Protein AF-A0A9D6H630-F1 (afdb_monomer)

Nearest PDB structures (foldseek):
  2atv-assembly1_A  TM=2.917E-01  e=3.339E+00  Homo sapiens
  3r4c-assembly1_A  TM=3.877E-01  e=6.927E+00  Bacteroides thetaiotaomicron
  4l6h-assembly1_A  TM=2.738E-01  e=4.074E+00  Candida albicans SC5314

Sequence (123 aa):
MILQAPTTEAIRIRKYPNRRLYDTSRSTHLTHDEVLAIVRRGLRVQISDSRTETDITNEVLLQILIARAPELVAALPTQTLLAIARATPESVANAAASLASSNGSITDASRGSASTAQSSASR

Secondary structure (DSSP, 8-state):
--------PPEEEEEPTTS-EEETTTTEEE-HHHHHHHHHTT--EEEEETTT--B-HHHHHHHHHHHH-HHHHHTS-HHHHHHHHH--HHHHHHHHHHHHHHTT-TTSS-S------------

Radius of gyration: 22.91 Å; Cα contacts (8 Å, |Δi|>4): 100; chains: 1; bounding box: 76×51×41 Å

Solvent-accessible surface area (backbone atoms only — not comparable to full-atom values): 7780 Å² total; per-residue (Å²): 135,84,85,77,72,89,68,80,72,53,49,43,28,36,36,42,96,87,78,44,33,32,32,69,83,76,73,38,80,47,52,64,67,55,53,50,52,44,46,74,71,72,47,54,72,42,31,26,33,68,87,78,66,44,84,42,40,68,63,52,51,51,52,37,41,62,75,73,36,50,68,63,61,68,70,50,54,68,68,57,57,52,47,61,75,68,52,49,74,66,57,51,50,52,51,50,52,52,54,58,55,62,76,66,63,84,84,75,87,81,80,77,93,83,80,90,83,87,82,88,80,93,131

Foldseek 3Di:
DDDDDPPLDAFEWEQEPVRWIAGPVVRDIDDLVRVVVCVVVVGHHWYAYPPPRDTCPVVSVVVSCVVPVVVVVVPDDPVVVVCVVPDDPVRVVVVVVVVVVVVPPPPPDDDDDDDDDDDDDDD

Mean predicted aligned error: 12.71 Å

pLDDT: mean 79.52, std 18.55, range [36.25, 96.38]

Structure (mmCIF, N/CA/C/O backbone):
data_AF-A0A9D6H630-F1
#
_entry.id   AF-A0A9D6H630-F1
#
loop_
_atom_site.group_PDB
_atom_site.id
_atom_site.type_symbol
_atom_site.label_atom_id
_atom_site.label_alt_id
_atom_site.label_comp_id
_atom_site.label_asym_id
_atom_site.label_entity_id
_atom_site.label_seq_id
_atom_site.pdbx_PDB_ins_code
_atom_site.Cartn_x
_atom_site.Cartn_y
_atom_site.Cartn_z
_atom_site.occupancy
_atom_site.B_iso_or_equiv
_atom_site.auth_seq_id
_atom_site.auth_comp_id
_atom_site.auth_asym_id
_atom_site.auth_atom_id
_atom_site.pdbx_PDB_model_num
ATOM 1 N N . MET A 1 1 ? -5.994 -34.150 13.954 1.00 38.69 1 MET A N 1
ATOM 2 C CA . MET A 1 1 ? -5.579 -33.811 12.576 1.00 38.69 1 MET A CA 1
ATOM 3 C C . MET A 1 1 ? -6.328 -32.536 12.209 1.00 38.69 1 MET A C 1
ATOM 5 O O . MET A 1 1 ? -7.547 -32.582 12.131 1.00 38.69 1 MET A O 1
ATOM 9 N N . ILE A 1 2 ? -5.657 -31.382 12.199 1.00 37.94 2 ILE A N 1
ATOM 10 C CA . ILE A 1 2 ? -6.318 -30.068 12.097 1.00 37.94 2 ILE A CA 1
ATOM 11 C C . ILE A 1 2 ? -6.557 -29.764 10.613 1.00 37.94 2 ILE A C 1
ATOM 13 O O . ILE A 1 2 ? -5.612 -29.759 9.829 1.00 37.94 2 ILE A O 1
ATOM 17 N N . LEU A 1 3 ? -7.818 -29.547 10.236 1.00 43.06 3 LEU A N 1
ATOM 18 C CA . LEU A 1 3 ? -8.218 -29.056 8.918 1.00 43.06 3 LEU A CA 1
ATOM 19 C C . LEU A 1 3 ? -7.829 -27.580 8.802 1.00 43.06 3 LEU A C 1
ATOM 21 O O . LEU A 1 3 ? -8.419 -26.721 9.454 1.00 43.06 3 LEU A O 1
ATOM 25 N N . GLN A 1 4 ? -6.842 -27.288 7.962 1.00 36.25 4 GLN A N 1
ATOM 26 C CA . GLN A 1 4 ? -6.562 -25.933 7.512 1.00 36.25 4 GLN A CA 1
ATOM 27 C C . GLN A 1 4 ? -7.511 -25.649 6.339 1.00 36.25 4 GLN A C 1
ATOM 29 O O . GLN A 1 4 ? -7.463 -26.332 5.317 1.00 36.25 4 GLN A O 1
ATOM 34 N N . ALA A 1 5 ? -8.424 -24.690 6.515 1.00 37.25 5 ALA A N 1
ATOM 35 C CA . ALA A 1 5 ? -9.246 -24.157 5.429 1.00 37.25 5 ALA A CA 1
ATOM 36 C C . ALA A 1 5 ? -8.340 -23.700 4.267 1.00 37.25 5 ALA A C 1
ATOM 38 O O . ALA A 1 5 ? -7.194 -23.327 4.538 1.00 37.25 5 ALA A O 1
ATOM 39 N N . PRO A 1 6 ? -8.805 -23.687 3.000 1.00 40.47 6 PRO A N 1
ATOM 40 C CA . PRO A 1 6 ? -8.017 -23.142 1.904 1.00 40.47 6 PRO A CA 1
ATOM 41 C C . PRO A 1 6 ? -7.813 -21.652 2.175 1.00 40.47 6 PRO A C 1
ATOM 43 O O . PRO A 1 6 ? -8.666 -20.813 1.883 1.00 40.47 6 PRO A O 1
ATOM 46 N N . THR A 1 7 ? -6.691 -21.315 2.803 1.00 44.19 7 THR A N 1
ATOM 47 C CA . THR A 1 7 ? -6.224 -19.945 2.912 1.00 44.19 7 THR A CA 1
ATOM 48 C C . THR A 1 7 ? -6.061 -19.479 1.481 1.00 44.19 7 THR A C 1
ATOM 50 O O . THR A 1 7 ? -5.176 -19.969 0.788 1.00 44.19 7 THR A O 1
ATOM 53 N N . THR A 1 8 ? -6.950 -18.598 1.016 1.00 57.31 8 THR A N 1
ATOM 54 C CA . THR A 1 8 ? -6.721 -17.817 -0.202 1.00 57.31 8 THR A CA 1
ATOM 55 C C . THR A 1 8 ? -5.359 -17.164 -0.024 1.00 57.31 8 THR A C 1
ATOM 57 O O . THR A 1 8 ? -5.219 -16.228 0.766 1.00 57.31 8 THR A O 1
ATOM 60 N N . GLU A 1 9 ? -4.340 -17.771 -0.624 1.00 71.81 9 GLU A N 1
ATOM 61 C CA . GLU A 1 9 ? -2.951 -17.475 -0.325 1.00 71.81 9 GLU A CA 1
ATOM 62 C C . GLU A 1 9 ? -2.677 -16.056 -0.809 1.00 71.81 9 GLU A C 1
ATOM 64 O O . GLU A 1 9 ? -2.888 -15.728 -1.978 1.00 71.81 9 GLU A O 1
ATOM 69 N N . ALA A 1 10 ? -2.328 -15.173 0.125 1.00 84.88 10 ALA A N 1
ATOM 70 C CA . ALA A 1 10 ? -2.054 -13.789 -0.213 1.00 84.88 10 ALA A CA 1
ATOM 71 C C . ALA A 1 10 ? -0.825 -13.738 -1.124 1.00 84.88 10 ALA A C 1
ATOM 73 O O . ALA A 1 10 ? 0.206 -14.338 -0.814 1.00 84.88 10 ALA A O 1
ATOM 74 N N . ILE A 1 11 ? -0.923 -12.996 -2.226 1.00 91.38 11 ILE A N 1
ATOM 75 C CA . ILE A 1 11 ? 0.200 -12.791 -3.138 1.00 91.38 11 ILE A CA 1
ATOM 76 C C . ILE A 1 11 ? 1.264 -11.991 -2.391 1.00 91.38 11 ILE A C 1
ATOM 78 O O . ILE A 1 11 ? 1.033 -10.847 -1.988 1.00 91.38 11 ILE A O 1
ATOM 82 N N . ARG A 1 12 ? 2.428 -12.613 -2.191 1.00 94.44 12 ARG A N 1
ATOM 83 C CA . ARG A 1 12 ? 3.552 -12.038 -1.450 1.00 94.44 12 ARG A CA 1
ATOM 84 C C . ARG A 1 12 ? 4.459 -11.250 -2.382 1.00 94.44 12 ARG A C 1
ATOM 86 O O . ARG A 1 12 ? 5.107 -11.816 -3.265 1.00 94.44 12 ARG A O 1
ATOM 93 N N . ILE A 1 13 ? 4.549 -9.952 -2.138 1.00 95.56 13 ILE A N 1
ATOM 94 C CA . ILE A 1 13 ? 5.285 -8.996 -2.956 1.00 95.56 13 ILE A CA 1
ATOM 95 C C . ILE A 1 13 ? 6.423 -8.393 -2.126 1.00 95.56 13 ILE A C 1
ATOM 97 O O . ILE A 1 13 ? 6.216 -7.913 -1.015 1.00 95.56 13 ILE A O 1
ATOM 101 N N . ARG A 1 14 ? 7.640 -8.367 -2.671 1.00 95.56 14 ARG A N 1
ATOM 102 C CA . ARG A 1 14 ? 8.781 -7.642 -2.098 1.00 95.56 14 ARG A CA 1
ATOM 103 C C . ARG A 1 14 ? 8.956 -6.293 -2.785 1.00 95.56 14 ARG A C 1
ATOM 105 O O . ARG A 1 14 ? 9.063 -6.232 -4.010 1.00 95.56 14 ARG A O 1
ATOM 112 N N . LYS A 1 15 ? 9.010 -5.214 -2.001 1.00 95.31 15 LYS A N 1
ATOM 113 C CA . LYS A 1 15 ? 9.323 -3.862 -2.483 1.00 95.31 15 LYS A CA 1
ATOM 114 C C . LYS A 1 15 ? 10.809 -3.573 -2.315 1.00 95.31 15 LYS A C 1
ATOM 116 O O . LYS A 1 15 ? 11.354 -3.643 -1.214 1.00 95.31 15 LYS A O 1
ATOM 121 N N . TYR A 1 16 ? 11.446 -3.207 -3.418 1.00 93.75 16 TYR A N 1
ATOM 122 C CA . TYR A 1 16 ? 12.844 -2.802 -3.467 1.00 93.75 16 TYR A CA 1
ATOM 123 C C . TYR A 1 16 ? 12.971 -1.272 -3.517 1.00 93.75 16 TYR A C 1
ATOM 125 O O . TYR A 1 16 ? 12.092 -0.591 -4.056 1.00 93.75 16 TYR A O 1
ATOM 133 N N . PRO A 1 17 ? 14.071 -0.701 -2.993 1.00 84.06 17 PRO A N 1
ATOM 134 C CA . PRO A 1 17 ? 14.264 0.752 -2.908 1.00 84.06 17 PRO A CA 1
ATOM 135 C C . PRO A 1 17 ? 14.254 1.464 -4.271 1.00 84.06 17 PRO A C 1
ATOM 137 O O . PRO A 1 17 ? 13.908 2.637 -4.361 1.00 84.06 17 PRO A O 1
ATOM 140 N N . ASN A 1 18 ? 14.538 0.750 -5.362 1.00 87.31 18 ASN A N 1
ATOM 141 C CA . ASN A 1 18 ? 14.455 1.244 -6.742 1.00 87.31 18 ASN A CA 1
ATOM 142 C C . ASN A 1 18 ? 13.015 1.300 -7.306 1.00 87.31 18 ASN A C 1
ATOM 144 O O . ASN A 1 18 ? 12.833 1.236 -8.520 1.00 87.31 18 ASN A O 1
ATOM 148 N N . ARG A 1 19 ? 11.995 1.393 -6.440 1.00 81.00 19 ARG A N 1
ATOM 149 C CA . ARG A 1 19 ? 10.554 1.376 -6.770 1.00 81.00 19 ARG A CA 1
ATOM 150 C C . ARG A 1 19 ? 10.048 0.090 -7.444 1.00 81.00 19 ARG A C 1
ATOM 152 O O . ARG A 1 19 ? 8.920 0.078 -7.932 1.00 81.00 19 ARG A O 1
ATOM 159 N N . ARG A 1 20 ? 10.839 -0.989 -7.483 1.00 90.56 20 ARG A N 1
ATOM 160 C CA . ARG A 1 20 ? 10.421 -2.268 -8.083 1.00 90.56 20 ARG A CA 1
ATOM 161 C C . ARG A 1 20 ? 9.615 -3.085 -7.080 1.00 90.56 20 ARG A C 1
ATOM 163 O O . ARG A 1 20 ? 10.009 -3.219 -5.921 1.00 90.56 20 ARG A O 1
ATOM 170 N N . LEU A 1 21 ? 8.521 -3.666 -7.559 1.00 93.12 21 LEU A N 1
ATOM 171 C CA . LEU A 1 21 ? 7.735 -4.666 -6.846 1.00 93.12 21 LEU A CA 1
ATOM 172 C C . LEU A 1 21 ? 8.049 -6.034 -7.457 1.00 93.12 21 LEU A C 1
ATOM 174 O O . LEU A 1 21 ? 8.178 -6.159 -8.677 1.00 93.12 21 LEU A O 1
ATOM 178 N N . TYR A 1 22 ? 8.232 -7.045 -6.617 1.00 95.25 22 TYR A N 1
ATOM 179 C CA . TYR A 1 22 ? 8.576 -8.396 -7.047 1.00 95.25 22 TYR A CA 1
ATOM 180 C C . TYR A 1 22 ? 7.629 -9.406 -6.417 1.00 95.25 22 TYR A C 1
ATOM 182 O O . TYR A 1 22 ? 7.582 -9.526 -5.196 1.00 95.25 22 TYR A O 1
ATOM 190 N N . ASP A 1 23 ? 6.891 -10.130 -7.245 1.00 93.56 23 ASP A N 1
ATOM 191 C CA . ASP A 1 23 ? 6.056 -11.244 -6.818 1.00 93.56 23 ASP A CA 1
ATOM 192 C C . ASP A 1 23 ? 6.945 -12.450 -6.501 1.00 93.56 23 ASP A C 1
ATOM 194 O O . ASP A 1 23 ? 7.610 -13.001 -7.378 1.00 93.56 23 ASP A O 1
ATOM 198 N N . THR A 1 24 ? 6.948 -12.871 -5.240 1.00 88.75 24 THR A N 1
ATOM 199 C CA . THR A 1 24 ? 7.723 -14.035 -4.788 1.00 88.75 24 THR A CA 1
ATOM 200 C C . THR A 1 24 ? 7.081 -15.368 -5.168 1.00 88.75 24 THR A C 1
ATOM 202 O O . THR A 1 24 ? 7.782 -16.370 -5.242 1.00 88.75 24 THR A O 1
ATOM 205 N N . SER A 1 25 ? 5.776 -15.389 -5.453 1.00 85.50 25 SER A N 1
ATOM 206 C CA . SER A 1 25 ? 5.049 -16.591 -5.881 1.00 85.50 25 SER A CA 1
ATOM 207 C C . SER A 1 25 ? 5.278 -16.868 -7.364 1.00 85.50 25 SER A C 1
ATOM 209 O O . SER A 1 25 ? 5.517 -18.001 -7.768 1.00 85.50 25 SER A O 1
ATOM 211 N N . ARG A 1 26 ? 5.245 -15.814 -8.187 1.00 87.19 26 ARG A N 1
ATOM 212 C CA . ARG A 1 26 ? 5.420 -15.917 -9.646 1.00 87.19 26 ARG A CA 1
ATOM 213 C C . ARG A 1 26 ? 6.843 -15.632 -10.120 1.00 87.19 26 ARG A C 1
ATOM 215 O O . ARG A 1 26 ? 7.112 -15.759 -11.309 1.00 87.19 26 ARG A O 1
ATOM 222 N N . SER A 1 27 ? 7.736 -15.240 -9.210 1.00 90.12 27 SER A N 1
ATOM 223 C CA . SER A 1 27 ? 9.117 -14.844 -9.506 1.00 90.12 27 SER A CA 1
ATOM 224 C C . SER A 1 27 ? 9.222 -13.811 -10.635 1.00 90.12 27 SER A C 1
ATOM 226 O O . SER A 1 27 ? 10.070 -13.910 -11.519 1.00 90.12 27 SER A O 1
ATOM 228 N N . THR A 1 28 ? 8.326 -12.821 -10.626 1.00 91.50 28 THR A N 1
ATOM 229 C CA . THR A 1 28 ? 8.246 -11.792 -11.671 1.00 91.50 28 THR A CA 1
ATOM 230 C C . THR A 1 28 ? 8.187 -10.396 -11.076 1.00 91.50 28 THR A C 1
ATOM 232 O O . THR A 1 28 ? 7.681 -10.181 -9.974 1.00 91.50 28 THR A O 1
ATOM 235 N N . HIS A 1 29 ? 8.676 -9.421 -11.836 1.00 93.31 29 HIS A N 1
ATOM 236 C CA . HIS A 1 29 ? 8.440 -8.021 -11.522 1.00 93.31 29 HIS A CA 1
ATOM 237 C C . HIS A 1 29 ? 6.975 -7.661 -11.757 1.00 93.31 29 HIS A C 1
ATOM 239 O O . HIS A 1 29 ? 6.370 -8.132 -12.718 1.00 93.31 29 HIS A O 1
ATOM 245 N N . LEU A 1 30 ? 6.447 -6.817 -10.872 1.00 94.00 30 LEU A N 1
ATOM 246 C CA . LEU A 1 30 ? 5.119 -6.234 -10.970 1.00 94.00 30 LEU A CA 1
ATOM 247 C C . LEU A 1 30 ? 5.210 -4.711 -11.076 1.00 94.00 30 LEU A C 1
ATOM 249 O O . LEU A 1 30 ? 6.057 -4.055 -10.462 1.00 94.00 30 LEU A O 1
ATOM 253 N N . THR A 1 31 ? 4.280 -4.151 -11.828 1.00 93.94 31 THR A N 1
ATOM 254 C CA . THR A 1 31 ? 3.970 -2.726 -11.891 1.00 93.94 31 THR A CA 1
ATOM 255 C C . THR A 1 31 ? 2.863 -2.375 -10.895 1.00 93.94 31 THR A C 1
ATOM 257 O O . THR A 1 31 ? 2.097 -3.229 -10.451 1.00 93.94 31 THR A O 1
ATOM 260 N N . HIS A 1 32 ? 2.738 -1.091 -10.555 1.00 93.94 32 HI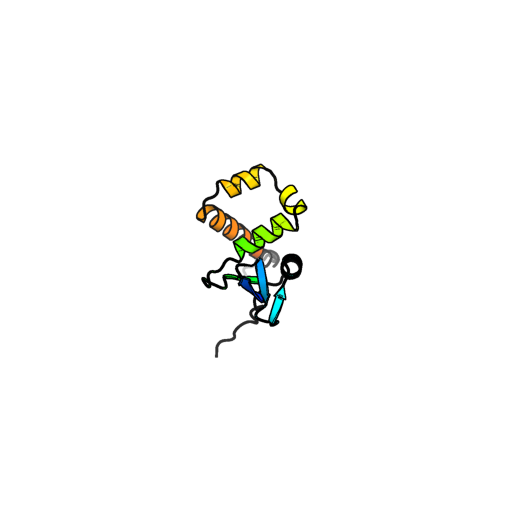S A N 1
ATOM 261 C CA . HIS A 1 32 ? 1.640 -0.606 -9.710 1.00 93.94 32 HIS A CA 1
ATOM 262 C C . HIS A 1 32 ? 0.255 -0.904 -10.324 1.00 93.94 32 HIS A C 1
ATOM 264 O O . HIS A 1 32 ? -0.681 -1.198 -9.583 1.00 93.94 32 HIS A O 1
ATOM 270 N N . ASP A 1 33 ? 0.133 -0.888 -11.658 1.00 93.94 33 ASP A N 1
ATOM 271 C CA . ASP A 1 33 ? -1.118 -1.206 -12.363 1.00 93.94 33 ASP A CA 1
ATOM 272 C C . ASP A 1 33 ? -1.495 -2.684 -12.215 1.00 93.94 33 ASP A C 1
ATOM 274 O O . ASP A 1 33 ? -2.658 -3.014 -11.987 1.00 93.94 33 ASP A O 1
ATOM 278 N N . GLU A 1 34 ? -0.513 -3.585 -12.292 1.00 94.25 34 GLU A N 1
ATOM 279 C CA . GLU A 1 34 ? -0.738 -5.018 -12.086 1.00 94.25 34 GLU A CA 1
ATOM 280 C C . GLU A 1 34 ? -1.155 -5.317 -10.648 1.00 94.25 34 GLU A C 1
ATOM 282 O O . GLU A 1 34 ? -2.084 -6.093 -10.434 1.00 94.25 34 GLU A O 1
ATOM 287 N N . VAL A 1 35 ? -0.534 -4.664 -9.660 1.00 94.25 35 VAL A N 1
ATOM 288 C CA . VAL A 1 35 ? -0.950 -4.798 -8.256 1.00 94.25 35 VAL A CA 1
ATOM 289 C C . VAL A 1 35 ? -2.380 -4.295 -8.063 1.00 94.25 35 VAL A C 1
ATOM 291 O O . VAL A 1 35 ? -3.188 -4.981 -7.439 1.00 94.25 35 VAL A O 1
ATOM 294 N N . LEU A 1 36 ? -2.739 -3.152 -8.654 1.00 93.50 36 LEU A N 1
ATOM 295 C CA . LEU A 1 36 ? -4.114 -2.655 -8.617 1.00 93.50 36 LEU A CA 1
ATOM 296 C C . LEU A 1 36 ? -5.095 -3.638 -9.275 1.00 93.50 36 LEU A C 1
ATOM 298 O O . LEU A 1 36 ? -6.175 -3.883 -8.740 1.00 93.50 36 LEU A O 1
ATOM 302 N N . ALA A 1 37 ? -4.724 -4.232 -10.411 1.00 93.94 37 ALA A N 1
ATOM 303 C CA . ALA A 1 37 ? -5.542 -5.228 -11.096 1.00 93.94 37 ALA A CA 1
ATOM 304 C C . ALA A 1 37 ? -5.737 -6.498 -10.252 1.00 93.94 37 ALA A C 1
ATOM 306 O O . ALA A 1 37 ? -6.840 -7.041 -10.217 1.00 93.94 37 ALA A O 1
ATOM 307 N N . ILE A 1 38 ? -4.697 -6.953 -9.549 1.00 92.62 38 ILE A N 1
ATOM 308 C CA . ILE A 1 38 ? -4.765 -8.078 -8.608 1.00 92.62 38 ILE A CA 1
ATOM 309 C C . ILE A 1 38 ? -5.766 -7.774 -7.487 1.00 92.62 38 ILE A C 1
ATOM 311 O O . ILE A 1 38 ? -6.673 -8.571 -7.244 1.00 92.62 38 ILE A O 1
ATOM 315 N N . VAL A 1 39 ? -5.659 -6.601 -6.857 1.00 92.38 39 VAL A N 1
ATOM 316 C CA . VAL A 1 39 ? -6.567 -6.182 -5.776 1.00 92.38 39 VAL A CA 1
ATOM 317 C C . VAL A 1 39 ? -8.009 -6.066 -6.276 1.00 92.38 39 VAL A C 1
ATOM 319 O O . VAL A 1 39 ? -8.931 -6.552 -5.625 1.00 92.38 39 VAL A O 1
ATOM 322 N N . ARG A 1 40 ? -8.223 -5.506 -7.474 1.00 92.25 40 ARG A N 1
ATOM 323 C CA . ARG A 1 40 ? -9.555 -5.411 -8.105 1.00 92.25 40 ARG A CA 1
ATOM 324 C C . ARG A 1 40 ? -10.186 -6.772 -8.406 1.00 92.25 40 ARG A C 1
ATOM 326 O O . ARG A 1 40 ? -11.407 -6.868 -8.451 1.00 92.25 40 ARG A O 1
ATOM 333 N N . ARG A 1 41 ? -9.384 -7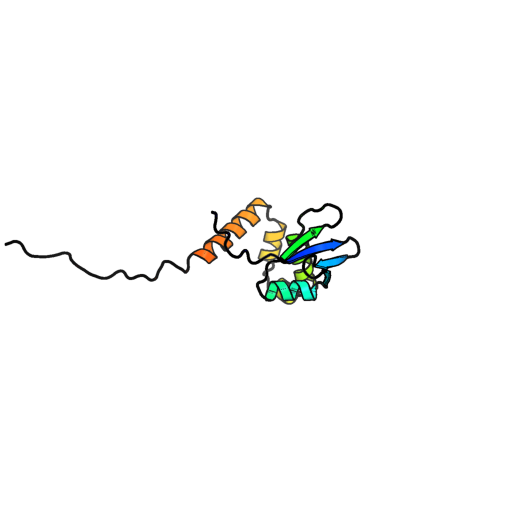.826 -8.584 1.00 92.69 41 ARG A N 1
ATOM 334 C CA . ARG A 1 41 ? -9.864 -9.213 -8.735 1.00 92.69 41 ARG A CA 1
ATOM 335 C C . ARG A 1 41 ? -10.267 -9.858 -7.401 1.00 92.69 41 ARG A C 1
ATOM 337 O O . ARG A 1 41 ? -10.633 -11.027 -7.392 1.00 92.69 41 ARG A O 1
ATOM 344 N N . GLY A 1 42 ? -10.184 -9.126 -6.288 1.00 89.00 42 GLY A N 1
ATOM 345 C CA . GLY A 1 42 ? -10.497 -9.627 -4.948 1.00 89.00 42 GLY A CA 1
ATOM 346 C C . GLY A 1 42 ? -9.387 -10.481 -4.333 1.00 89.00 42 GLY A C 1
ATOM 347 O O . GLY A 1 42 ? -9.601 -11.113 -3.299 1.00 89.00 42 GLY A O 1
ATOM 348 N N . LEU A 1 43 ? -8.202 -10.516 -4.950 1.00 90.06 43 LEU A N 1
ATOM 349 C CA . LEU A 1 43 ? -7.061 -11.250 -4.418 1.00 90.06 43 LEU A CA 1
ATOM 350 C C . LEU A 1 43 ? -6.386 -10.442 -3.310 1.00 90.06 43 LEU A C 1
ATOM 352 O O . LEU A 1 43 ? -6.205 -9.227 -3.414 1.00 90.06 43 LEU A O 1
ATOM 356 N N . ARG A 1 44 ? -5.983 -11.139 -2.246 1.00 90.88 44 ARG A N 1
ATOM 357 C CA . ARG A 1 44 ? -5.232 -10.538 -1.142 1.00 90.88 44 ARG A CA 1
ATOM 358 C C . ARG A 1 44 ? -3.781 -10.339 -1.562 1.00 90.88 44 ARG A C 1
ATOM 360 O O . ARG A 1 44 ? -3.183 -11.230 -2.160 1.00 90.88 44 ARG A O 1
ATOM 367 N N . VAL A 1 45 ? -3.215 -9.193 -1.205 1.00 93.12 45 VAL A N 1
ATOM 368 C CA . VAL A 1 45 ? -1.802 -8.873 -1.424 1.00 93.12 45 VAL A CA 1
ATOM 369 C C 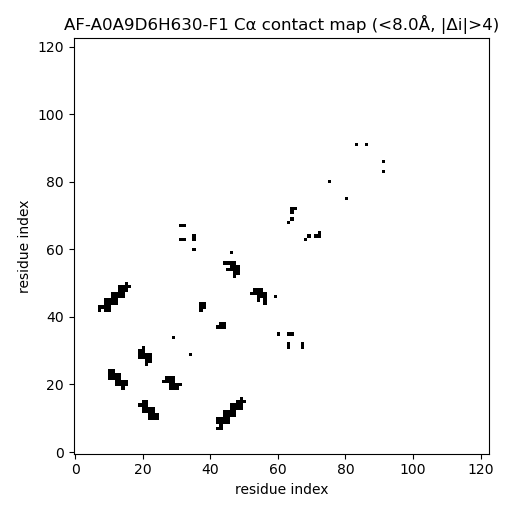. VAL A 1 45 ? -1.138 -8.574 -0.090 1.00 93.12 45 VAL A C 1
ATOM 371 O O . VAL A 1 45 ? -1.755 -7.971 0.785 1.00 93.12 45 VAL A O 1
ATOM 374 N N . GLN A 1 46 ? 0.114 -8.992 0.053 1.00 95.25 46 GLN A N 1
ATOM 375 C CA . GLN A 1 46 ? 0.967 -8.629 1.176 1.00 95.25 46 GLN A CA 1
ATOM 376 C C . GLN A 1 46 ? 2.292 -8.115 0.628 1.00 95.25 46 GLN A C 1
ATOM 378 O O . GLN A 1 46 ? 2.931 -8.790 -0.179 1.00 95.25 46 GLN A O 1
ATOM 383 N N . ILE A 1 47 ? 2.692 -6.917 1.043 1.00 95.62 47 ILE A N 1
ATOM 384 C CA . ILE A 1 47 ? 3.869 -6.225 0.526 1.00 95.62 47 ILE A CA 1
ATOM 385 C C . ILE A 1 47 ? 4.848 -5.975 1.670 1.00 95.62 47 ILE A C 1
ATOM 387 O O . ILE A 1 47 ? 4.556 -5.218 2.591 1.00 95.62 47 ILE A O 1
ATOM 391 N N . SER A 1 48 ? 6.029 -6.581 1.586 1.00 96.38 48 SER A N 1
ATOM 392 C CA . SER A 1 48 ? 7.113 -6.406 2.558 1.00 96.38 48 SER A CA 1
ATOM 393 C C . SER A 1 48 ? 8.267 -5.601 1.963 1.00 96.38 48 SER A C 1
ATOM 395 O O . SER A 1 48 ? 8.634 -5.810 0.800 1.00 96.38 48 SER A O 1
ATOM 397 N N . ASP A 1 49 ? 8.889 -4.733 2.756 1.00 95.31 49 ASP A N 1
ATOM 398 C CA . ASP A 1 49 ? 10.135 -4.066 2.370 1.00 95.31 49 ASP A CA 1
ATOM 399 C C . ASP A 1 49 ? 11.280 -5.090 2.272 1.00 95.31 49 ASP A C 1
ATOM 401 O O . ASP A 1 49 ? 11.500 -5.890 3.176 1.00 95.31 49 ASP A O 1
ATOM 405 N N . SER A 1 50 ? 12.022 -5.086 1.166 1.00 92.88 50 SER A N 1
ATOM 406 C CA . SER A 1 50 ? 13.131 -6.027 0.938 1.00 92.88 50 SER A CA 1
ATOM 407 C C . SER A 1 50 ? 14.332 -5.845 1.873 1.00 92.88 50 SER A C 1
ATOM 409 O O . SER A 1 50 ? 15.123 -6.775 2.008 1.00 92.88 50 SER A O 1
ATOM 411 N N . ARG A 1 51 ? 14.502 -4.666 2.482 1.00 92.38 51 ARG A N 1
ATOM 412 C CA . ARG A 1 51 ? 15.633 -4.335 3.356 1.00 92.38 51 ARG A CA 1
ATOM 413 C C . ARG A 1 51 ? 15.298 -4.544 4.826 1.00 92.38 51 ARG A C 1
ATOM 415 O O . ARG A 1 51 ? 16.147 -5.017 5.571 1.00 92.38 51 ARG A O 1
ATOM 422 N N . THR A 1 52 ? 14.106 -4.132 5.246 1.00 93.62 52 THR A N 1
ATOM 423 C CA . THR A 1 52 ? 13.690 -4.169 6.659 1.00 93.62 52 THR A CA 1
ATOM 424 C C . THR A 1 52 ? 12.745 -5.323 6.977 1.00 93.62 52 THR A C 1
ATOM 426 O O . THR A 1 52 ? 12.462 -5.554 8.145 1.00 93.62 52 THR A O 1
ATOM 429 N N . GLU A 1 53 ? 12.230 -6.019 5.959 1.00 91.44 53 GLU A N 1
ATOM 430 C CA . GLU A 1 53 ? 11.225 -7.091 6.066 1.00 91.44 53 GLU A CA 1
ATOM 431 C C . GLU A 1 53 ? 9.915 -6.673 6.755 1.00 91.44 53 GLU A C 1
ATOM 433 O O . GLU A 1 53 ? 9.060 -7.499 7.065 1.00 91.44 53 GLU A O 1
ATOM 438 N N . THR A 1 54 ? 9.716 -5.369 6.938 1.00 95.06 54 THR A N 1
ATOM 439 C CA . THR A 1 54 ? 8.514 -4.785 7.531 1.00 95.06 54 THR A CA 1
ATOM 440 C C . THR A 1 54 ? 7.343 -4.828 6.559 1.00 95.06 54 THR A C 1
ATOM 442 O O . THR A 1 54 ? 7.520 -4.588 5.360 1.00 95.06 54 THR A O 1
ATOM 445 N N . ASP A 1 55 ? 6.139 -5.063 7.084 1.00 94.56 55 ASP A N 1
ATOM 446 C CA . ASP A 1 55 ? 4.905 -4.982 6.305 1.00 94.56 55 ASP A CA 1
ATOM 447 C C . ASP A 1 55 ? 4.584 -3.519 5.971 1.00 94.56 55 ASP A C 1
ATOM 449 O O . ASP A 1 55 ? 4.361 -2.689 6.852 1.00 94.56 55 ASP A O 1
ATOM 453 N N . ILE A 1 56 ? 4.579 -3.216 4.678 1.00 95.19 56 ILE A N 1
ATOM 454 C CA . ILE A 1 56 ? 4.289 -1.894 4.118 1.00 95.19 56 ILE A CA 1
ATOM 455 C C . ILE A 1 56 ? 3.114 -1.956 3.135 1.00 95.19 56 ILE A C 1
ATOM 457 O O . ILE A 1 56 ? 2.967 -1.093 2.267 1.00 95.19 56 ILE A O 1
ATOM 461 N N . THR A 1 57 ? 2.260 -2.977 3.260 1.00 95.12 57 THR A N 1
ATOM 462 C CA . THR A 1 57 ? 1.104 -3.207 2.381 1.00 95.12 57 THR A CA 1
ATOM 463 C C . THR A 1 57 ? 0.226 -1.964 2.270 1.00 95.12 57 THR A C 1
ATOM 465 O O . THR A 1 57 ? -0.056 -1.510 1.163 1.00 95.12 57 THR A O 1
ATOM 468 N N . ASN A 1 58 ? -0.148 -1.362 3.402 1.00 93.50 58 ASN A N 1
ATOM 469 C CA . ASN A 1 58 ? -1.032 -0.193 3.427 1.00 93.50 58 ASN A CA 1
ATOM 470 C C . ASN A 1 58 ? -0.406 1.038 2.758 1.00 93.50 58 ASN A C 1
ATOM 472 O O . ASN A 1 58 ? -1.076 1.724 1.990 1.00 93.50 58 ASN A O 1
ATOM 476 N N . GLU A 1 59 ? 0.879 1.296 3.015 1.00 94.00 59 GLU A N 1
ATOM 477 C CA . GLU A 1 59 ? 1.613 2.421 2.424 1.00 94.00 59 GLU A CA 1
ATOM 478 C C . GLU A 1 59 ? 1.637 2.311 0.897 1.00 94.00 59 GLU A C 1
ATOM 480 O O . GLU A 1 59 ? 1.278 3.250 0.185 1.00 94.00 59 GLU A O 1
ATOM 485 N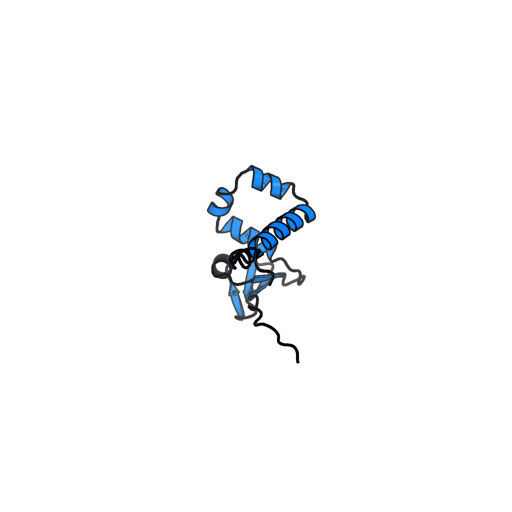 N . VAL A 1 60 ? 2.016 1.137 0.387 1.00 94.25 60 VAL A N 1
ATOM 486 C CA . VAL A 1 60 ? 2.150 0.908 -1.053 1.00 94.25 60 VAL A CA 1
ATOM 487 C C . VAL A 1 60 ? 0.787 0.904 -1.738 1.00 94.25 60 VAL A C 1
ATOM 489 O O . VAL A 1 60 ? 0.652 1.48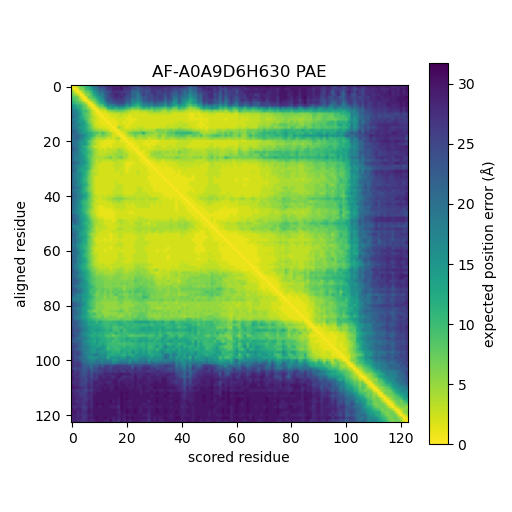4 -2.812 1.00 94.25 60 VAL A O 1
ATOM 492 N N . LEU A 1 61 ? -0.243 0.308 -1.130 1.00 94.19 61 LEU A N 1
ATOM 493 C CA . LEU A 1 61 ? -1.600 0.353 -1.678 1.00 94.19 61 LEU A CA 1
ATOM 494 C C . LEU A 1 61 ? -2.142 1.780 -1.743 1.00 94.19 61 LEU A C 1
ATOM 496 O O . LEU A 1 61 ? -2.703 2.167 -2.767 1.00 94.19 61 LEU A O 1
ATOM 500 N N . LEU A 1 62 ? -1.933 2.584 -0.699 1.00 92.25 62 LEU A N 1
ATOM 501 C CA . LEU A 1 62 ? -2.338 3.987 -0.709 1.00 92.25 62 LEU A CA 1
ATOM 502 C C . LEU A 1 62 ? -1.601 4.767 -1.806 1.00 92.25 62 LEU A C 1
ATOM 504 O O . LEU A 1 62 ? -2.228 5.506 -2.565 1.00 92.25 62 LEU A O 1
ATOM 508 N N . GLN A 1 63 ? -0.290 4.549 -1.948 1.00 92.62 63 GLN A N 1
ATOM 509 C CA . GLN A 1 63 ? 0.505 5.139 -3.024 1.00 92.62 63 GLN A CA 1
ATOM 510 C C . GLN A 1 63 ? -0.033 4.752 -4.412 1.00 92.62 63 GLN A C 1
ATOM 512 O O . GLN A 1 63 ? -0.145 5.613 -5.287 1.00 92.62 63 GLN A O 1
ATOM 517 N N . ILE A 1 64 ? -0.383 3.477 -4.617 1.00 93.50 64 ILE A N 1
ATOM 518 C CA . ILE A 1 64 ? -0.977 2.979 -5.867 1.00 93.50 64 ILE A CA 1
ATOM 519 C C . ILE A 1 64 ? -2.297 3.689 -6.150 1.00 93.50 64 ILE A C 1
ATOM 521 O O . ILE A 1 64 ? -2.493 4.172 -7.264 1.00 93.50 64 ILE A O 1
ATOM 525 N N . LEU A 1 65 ? -3.186 3.771 -5.158 1.00 91.31 65 LEU A N 1
ATOM 526 C CA . LEU A 1 65 ? -4.499 4.394 -5.313 1.00 91.31 65 LEU A CA 1
ATOM 527 C C . LEU A 1 65 ? -4.377 5.867 -5.707 1.00 91.31 65 LEU A C 1
ATOM 529 O O . LEU A 1 65 ? -4.997 6.284 -6.680 1.00 91.31 65 LEU A O 1
ATOM 533 N N . ILE A 1 66 ? -3.524 6.627 -5.018 1.00 91.25 66 ILE A N 1
ATOM 534 C CA . ILE A 1 66 ? -3.288 8.044 -5.331 1.00 91.25 66 ILE A CA 1
ATOM 535 C C . ILE A 1 66 ? -2.726 8.208 -6.748 1.00 91.25 66 ILE A C 1
ATOM 537 O O . ILE A 1 66 ? -3.141 9.103 -7.479 1.00 91.25 66 ILE A O 1
ATOM 541 N N . ALA A 1 67 ? -1.787 7.349 -7.150 1.00 91.00 67 ALA A N 1
ATOM 542 C CA . ALA A 1 67 ? -1.112 7.480 -8.436 1.00 91.00 67 ALA A CA 1
ATOM 543 C C . ALA A 1 67 ? -1.941 6.981 -9.631 1.00 91.00 67 ALA A C 1
ATOM 545 O O . ALA A 1 67 ? -1.732 7.465 -10.742 1.00 91.00 67 ALA A O 1
ATOM 546 N N . ARG A 1 68 ? -2.809 5.977 -9.440 1.00 92.88 68 ARG A N 1
ATOM 547 C CA . ARG A 1 68 ? -3.455 5.224 -10.536 1.00 92.88 68 ARG A CA 1
ATOM 548 C C . ARG A 1 68 ? -4.974 5.230 -10.525 1.00 92.88 68 ARG A C 1
ATOM 550 O O . ARG A 1 68 ? -5.564 4.807 -11.511 1.00 92.88 68 ARG A O 1
ATOM 557 N N . ALA A 1 69 ? -5.595 5.703 -9.453 1.00 89.31 69 ALA A N 1
ATOM 558 C CA . ALA A 1 69 ? -7.039 5.873 -9.374 1.00 89.31 69 ALA A CA 1
ATOM 559 C C . ALA A 1 69 ? -7.397 7.255 -8.790 1.00 89.31 69 ALA A C 1
ATOM 561 O O . ALA A 1 69 ? -8.072 7.336 -7.757 1.00 89.31 69 ALA A O 1
ATOM 562 N N . PRO A 1 70 ? -6.939 8.358 -9.417 1.00 88.62 70 PRO A N 1
ATOM 563 C CA . PRO A 1 70 ? -7.204 9.707 -8.925 1.00 88.62 70 PRO A CA 1
ATOM 564 C C . PRO A 1 70 ? -8.703 10.021 -8.889 1.00 88.62 70 PRO A C 1
ATOM 566 O O . PRO A 1 70 ? -9.136 10.762 -8.012 1.00 88.62 70 PRO A O 1
ATOM 569 N N . GLU A 1 71 ? -9.510 9.416 -9.767 1.00 89.81 71 GLU A N 1
ATOM 570 C CA . GLU A 1 71 ? -10.968 9.540 -9.727 1.00 89.81 71 GLU A CA 1
ATOM 571 C C . GLU A 1 71 ? -11.584 9.003 -8.427 1.00 89.81 71 GLU A C 1
ATOM 573 O O . GLU A 1 71 ? -12.539 9.590 -7.923 1.00 89.81 71 GLU A O 1
ATOM 578 N N . LEU A 1 72 ? -11.016 7.943 -7.834 1.00 86.00 72 LEU A N 1
ATOM 579 C CA . LEU A 1 72 ? -11.484 7.426 -6.544 1.00 86.00 72 LEU A CA 1
ATOM 580 C C . LEU A 1 72 ? -11.182 8.413 -5.421 1.00 86.00 72 LEU A C 1
ATOM 582 O O . LEU A 1 72 ? -12.031 8.649 -4.568 1.00 86.00 72 LEU A O 1
ATOM 586 N N . VAL A 1 73 ? -9.985 9.003 -5.430 1.00 84.75 73 VAL A N 1
ATOM 587 C CA . VAL A 1 73 ? -9.585 9.992 -4.422 1.00 84.75 73 VAL A CA 1
ATOM 588 C C . VAL A 1 73 ? -10.398 11.278 -4.575 1.00 84.75 73 VAL A C 1
ATOM 590 O O . VAL A 1 73 ? -10.836 11.841 -3.577 1.00 84.75 73 VAL A O 1
ATOM 593 N N . ALA A 1 74 ? -10.655 11.715 -5.809 1.00 87.44 74 ALA A N 1
ATOM 594 C CA . ALA A 1 74 ? -11.469 12.891 -6.102 1.00 87.44 74 ALA A CA 1
ATOM 595 C C . ALA A 1 74 ? -12.948 12.708 -5.723 1.00 87.44 74 ALA A C 1
ATOM 597 O O . ALA A 1 74 ? -13.621 13.682 -5.396 1.00 87.44 74 ALA A O 1
ATOM 598 N N . ALA A 1 75 ? -13.450 11.470 -5.740 1.00 91.00 75 ALA A N 1
ATOM 599 C CA . ALA A 1 75 ? -14.801 11.153 -5.291 1.00 91.00 75 ALA A CA 1
ATOM 600 C C . ALA A 1 75 ? -14.962 11.214 -3.760 1.00 91.00 75 ALA A C 1
ATOM 602 O O . ALA A 1 75 ? -16.091 11.245 -3.266 1.00 91.00 75 ALA A O 1
ATOM 603 N N . LEU A 1 76 ? -13.865 11.233 -2.992 1.00 88.44 76 LEU A N 1
ATOM 604 C CA . LEU A 1 76 ? -13.930 11.347 -1.538 1.00 88.44 76 LEU A CA 1
ATOM 605 C C . LEU A 1 76 ? -14.270 12.790 -1.125 1.00 88.44 76 LEU A C 1
ATOM 607 O O . LEU A 1 76 ? -13.586 13.727 -1.542 1.00 88.44 76 LEU A O 1
ATOM 611 N N . PRO A 1 77 ? -15.267 12.999 -0.243 1.00 92.69 77 PRO A N 1
ATOM 612 C CA . PRO A 1 77 ? -15.539 14.315 0.320 1.00 92.69 77 PRO A CA 1
ATOM 613 C C . PRO A 1 77 ? -14.307 14.890 1.023 1.00 92.69 77 PRO A C 1
ATOM 615 O O . PRO A 1 77 ? -13.610 14.187 1.759 1.00 92.69 77 PRO A O 1
ATOM 618 N N . THR A 1 78 ? -14.083 16.199 0.890 1.00 91.31 78 THR A N 1
ATOM 619 C CA . THR A 1 78 ? -12.957 16.897 1.534 1.00 91.31 78 THR A CA 1
ATOM 620 C C . THR A 1 78 ? -12.919 16.664 3.047 1.00 91.31 78 THR A C 1
ATOM 622 O O . THR A 1 78 ? -11.849 16.458 3.615 1.00 91.31 78 THR A O 1
ATOM 625 N N . GLN A 1 79 ? -14.086 16.600 3.696 1.00 89.56 79 GLN A N 1
ATOM 626 C CA . GLN A 1 79 ? -14.191 16.309 5.128 1.00 89.56 79 GLN A CA 1
ATOM 627 C C . GLN A 1 79 ? -13.627 14.932 5.497 1.00 89.56 79 GLN A C 1
ATOM 629 O O . GLN A 1 79 ? -13.006 14.799 6.548 1.00 89.56 79 GLN A O 1
ATOM 634 N N . THR A 1 80 ? -13.777 13.930 4.629 1.00 87.25 80 THR A N 1
ATO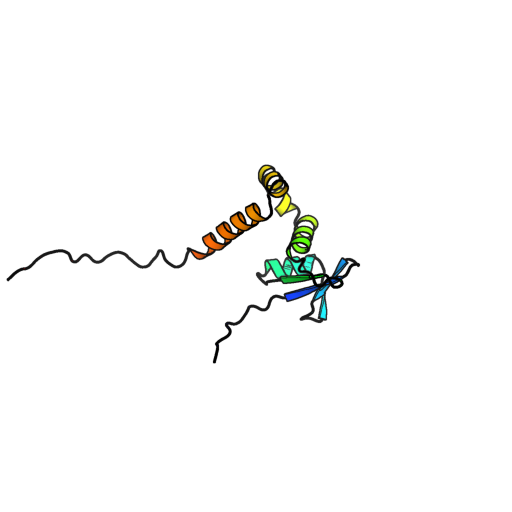M 635 C CA . THR A 1 80 ? -13.216 12.588 4.830 1.00 87.25 80 THR A CA 1
ATOM 636 C C . THR A 1 80 ? -11.693 12.619 4.753 1.00 87.25 80 THR A C 1
ATOM 638 O O . THR A 1 80 ? -11.024 12.030 5.597 1.00 87.25 80 THR A O 1
ATOM 641 N N . LEU A 1 81 ? -11.130 13.358 3.792 1.00 86.50 81 LEU A N 1
ATOM 642 C CA . LEU A 1 81 ? -9.678 13.517 3.663 1.00 86.50 81 LEU A CA 1
ATOM 643 C C . LEU A 1 81 ? -9.079 14.234 4.883 1.00 86.50 81 LEU A C 1
ATOM 645 O O . LEU A 1 81 ? -8.070 13.788 5.428 1.00 86.50 81 LEU A O 1
ATOM 649 N N . LEU A 1 82 ? -9.729 15.302 5.360 1.00 89.12 82 LEU A N 1
ATOM 650 C CA . LEU A 1 82 ? -9.328 15.998 6.588 1.00 89.12 82 LEU A CA 1
ATOM 651 C C . LEU A 1 82 ? -9.461 15.104 7.825 1.00 89.12 82 LEU A C 1
ATOM 653 O O . LEU A 1 82 ? -8.614 15.171 8.714 1.00 89.12 82 LEU A O 1
ATOM 657 N N . ALA A 1 83 ? -10.508 14.279 7.895 1.00 87.38 83 ALA A N 1
ATOM 658 C CA . ALA A 1 83 ? -10.697 13.338 8.990 1.00 87.38 83 ALA A CA 1
ATOM 659 C C . ALA A 1 83 ? -9.578 12.291 9.019 1.00 87.38 83 ALA A C 1
ATOM 661 O O . ALA A 1 83 ? -8.990 12.091 10.075 1.00 87.38 83 ALA A O 1
ATOM 662 N N . ILE A 1 84 ? -9.217 11.702 7.873 1.00 86.06 84 ILE A N 1
ATOM 663 C CA . ILE A 1 84 ? -8.085 10.766 7.766 1.00 86.06 84 ILE A CA 1
ATOM 664 C C . ILE A 1 84 ? -6.781 11.444 8.207 1.00 86.06 84 ILE A C 1
ATOM 666 O O . ILE A 1 84 ? -6.028 10.865 8.982 1.00 86.06 84 ILE A O 1
ATOM 670 N N . ALA A 1 85 ? -6.537 12.687 7.779 1.00 86.69 85 ALA A N 1
ATOM 671 C CA . ALA A 1 85 ? -5.327 13.429 8.143 1.00 86.69 85 ALA A CA 1
ATOM 672 C C . ALA A 1 85 ? -5.237 13.780 9.642 1.00 86.69 85 ALA A C 1
ATOM 674 O O . ALA A 1 85 ? -4.141 13.973 10.163 1.00 86.69 85 ALA A O 1
ATOM 675 N N . ARG A 1 86 ? -6.376 13.886 10.336 1.00 87.94 86 ARG A N 1
ATOM 676 C CA . ARG A 1 86 ? -6.455 14.165 11.781 1.00 87.94 86 ARG A CA 1
ATOM 677 C C . ARG A 1 86 ? -6.602 12.904 12.633 1.00 87.94 86 ARG A C 1
ATOM 679 O O . ARG A 1 86 ? -6.532 12.999 13.856 1.00 87.94 86 ARG A O 1
ATOM 686 N N . ALA A 1 87 ? -6.864 11.757 12.014 1.00 86.75 87 ALA A N 1
ATOM 687 C CA . ALA A 1 87 ? -7.163 10.529 12.727 1.00 86.75 87 ALA A CA 1
ATOM 688 C C . ALA A 1 87 ? -5.913 9.969 13.413 1.00 86.75 87 ALA A C 1
ATOM 690 O O . ALA A 1 87 ? -4.810 9.974 12.868 1.00 86.75 87 ALA A O 1
ATOM 691 N N . THR A 1 88 ? -6.109 9.434 14.615 1.00 87.25 88 THR A N 1
ATOM 692 C 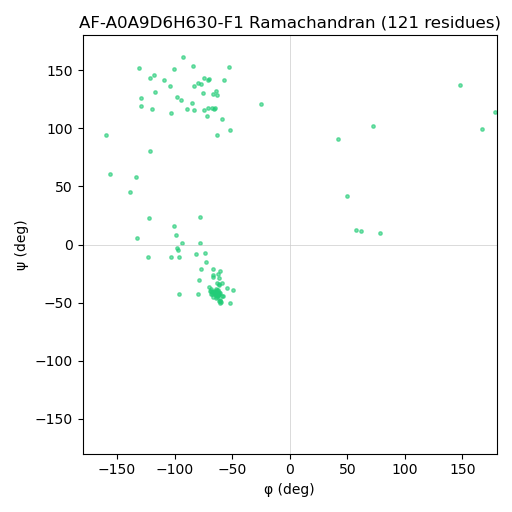CA . THR A 1 88 ? -5.102 8.622 15.299 1.00 87.25 88 THR A CA 1
ATOM 693 C C . THR A 1 88 ? -5.193 7.172 14.816 1.00 87.25 88 THR A C 1
ATOM 695 O O . THR A 1 88 ? -6.289 6.741 14.443 1.00 87.25 88 THR A O 1
ATOM 698 N N . PRO A 1 89 ? -4.099 6.384 14.866 1.00 81.88 89 PRO A N 1
ATOM 699 C CA . PRO A 1 89 ? -4.108 4.967 14.487 1.00 81.88 89 PRO A CA 1
ATOM 700 C C . PRO A 1 89 ? -5.250 4.166 15.130 1.00 81.88 89 PRO A C 1
ATOM 702 O O . PRO A 1 89 ? -5.893 3.361 14.463 1.00 81.88 89 PRO A O 1
ATOM 705 N N . GLU A 1 90 ? -5.558 4.444 16.399 1.00 80.44 90 GLU A N 1
ATOM 706 C CA . GLU A 1 90 ? -6.650 3.798 17.136 1.00 80.44 90 GLU A CA 1
ATOM 707 C C . GLU A 1 90 ? -8.033 4.154 16.584 1.00 80.44 90 GLU A C 1
ATOM 709 O O . GLU A 1 90 ? -8.894 3.288 16.446 1.00 80.44 90 GLU A O 1
ATOM 714 N N . SER A 1 91 ? -8.250 5.419 16.213 1.00 83.25 91 SER A N 1
ATOM 715 C CA . SER A 1 91 ? -9.512 5.855 15.614 1.00 83.25 91 SER A CA 1
ATOM 716 C C . SER A 1 91 ? -9.746 5.187 14.256 1.00 83.25 91 SER A C 1
ATOM 718 O O . SER A 1 91 ? -10.852 4.705 14.001 1.00 83.25 91 SER A O 1
ATOM 720 N N . VAL A 1 92 ? -8.707 5.082 13.415 1.00 82.50 92 VAL A N 1
ATOM 721 C CA . VAL A 1 92 ? -8.811 4.387 12.118 1.00 82.50 92 VAL A CA 1
ATOM 722 C C . VAL A 1 92 ? -9.002 2.883 12.299 1.00 82.50 92 VAL A C 1
ATOM 724 O O . VAL A 1 92 ? -9.796 2.290 11.575 1.00 82.50 92 VAL A O 1
ATOM 727 N N . ALA A 1 93 ? -8.329 2.269 13.277 1.00 80.88 93 ALA A N 1
ATOM 728 C CA . ALA A 1 93 ? -8.495 0.852 13.592 1.00 80.88 93 ALA A CA 1
ATOM 729 C C . ALA A 1 93 ? -9.921 0.537 14.069 1.00 80.88 93 ALA A C 1
ATOM 731 O O . ALA A 1 93 ? -10.537 -0.404 13.572 1.00 80.88 93 ALA A O 1
ATOM 732 N N . ASN A 1 94 ? -10.482 1.360 14.959 1.00 81.81 94 ASN A N 1
ATOM 733 C CA . ASN A 1 94 ? -11.854 1.204 15.446 1.00 81.81 94 ASN A CA 1
ATOM 734 C C . ASN A 1 94 ? -12.884 1.415 14.325 1.00 81.81 94 ASN A C 1
ATOM 736 O O . ASN A 1 94 ? -13.829 0.634 14.195 1.00 81.81 94 ASN A O 1
ATOM 740 N N . ALA A 1 95 ? -12.677 2.422 13.469 1.00 81.50 95 ALA A N 1
ATOM 741 C CA . ALA A 1 95 ? -13.516 2.637 12.294 1.00 81.50 95 ALA A CA 1
ATOM 742 C C . ALA A 1 95 ? -13.450 1.436 11.334 1.00 81.50 95 ALA A C 1
ATOM 744 O O . ALA A 1 95 ? -14.486 0.892 10.955 1.00 81.50 95 ALA A O 1
ATOM 745 N N . ALA A 1 96 ? -12.253 0.949 11.005 1.00 78.12 96 ALA A N 1
ATOM 746 C CA . ALA A 1 96 ? -12.070 -0.219 10.146 1.00 78.12 96 ALA A CA 1
ATOM 747 C C . ALA A 1 96 ? -12.691 -1.494 10.743 1.00 78.12 96 ALA A C 1
ATOM 749 O O . ALA A 1 96 ? -13.337 -2.251 10.021 1.00 78.12 96 ALA A O 1
ATOM 750 N N . ALA A 1 97 ? -12.562 -1.713 12.055 1.00 79.56 97 ALA A N 1
ATOM 751 C CA . ALA A 1 97 ? -13.176 -2.842 12.751 1.00 79.56 97 ALA A CA 1
ATOM 752 C C . ALA A 1 97 ? -14.710 -2.791 12.686 1.00 79.56 97 ALA A C 1
ATOM 754 O O . ALA A 1 97 ? -15.351 -3.822 12.467 1.00 79.56 97 ALA A O 1
ATOM 755 N N . SER A 1 98 ? -15.306 -1.599 12.806 1.00 80.06 98 SER A N 1
ATOM 756 C CA . SER A 1 98 ? -16.756 -1.422 12.656 1.00 80.06 98 SER A CA 1
ATOM 757 C C . SER A 1 98 ? -17.234 -1.727 11.228 1.00 80.06 98 SER A C 1
ATOM 759 O O . SER A 1 98 ? -18.236 -2.422 11.051 1.00 80.06 98 SER A O 1
ATOM 761 N N . LEU A 1 99 ? -16.464 -1.322 10.209 1.00 79.62 99 LEU A N 1
ATOM 762 C CA . LEU A 1 99 ? -16.743 -1.629 8.803 1.00 79.62 99 LEU A CA 1
ATOM 763 C C . LEU A 1 99 ? -16.608 -3.132 8.518 1.00 79.62 99 LEU A C 1
ATOM 765 O O . LEU A 1 99 ? -17.497 -3.728 7.913 1.00 79.62 99 LEU A O 1
ATOM 769 N N . ALA A 1 100 ? -15.548 -3.773 9.015 1.00 75.44 100 ALA A N 1
ATOM 770 C CA . ALA A 1 100 ? -15.345 -5.214 8.871 1.00 75.44 100 ALA A CA 1
ATOM 771 C C . ALA A 1 100 ? -16.457 -6.030 9.555 1.00 75.44 100 ALA A C 1
ATOM 773 O O . ALA A 1 100 ? -16.931 -7.016 8.992 1.00 75.44 100 ALA A O 1
ATOM 774 N N . SER A 1 101 ? -16.916 -5.588 10.731 1.00 73.69 101 SER A N 1
ATOM 775 C CA . SER A 1 101 ? -17.999 -6.239 11.482 1.00 73.69 101 SER A CA 1
ATOM 776 C C . SER A 1 101 ? -19.357 -6.069 10.797 1.00 73.69 101 SER A C 1
ATOM 778 O O . SER A 1 101 ? -20.162 -6.999 10.773 1.00 73.69 101 SER A O 1
ATOM 780 N N . SER A 1 102 ? -19.601 -4.911 10.175 1.00 68.31 102 SER A N 1
ATOM 781 C CA . SER A 1 102 ? -20.844 -4.658 9.437 1.00 68.31 102 SER A CA 1
ATOM 782 C C . SER A 1 102 ? -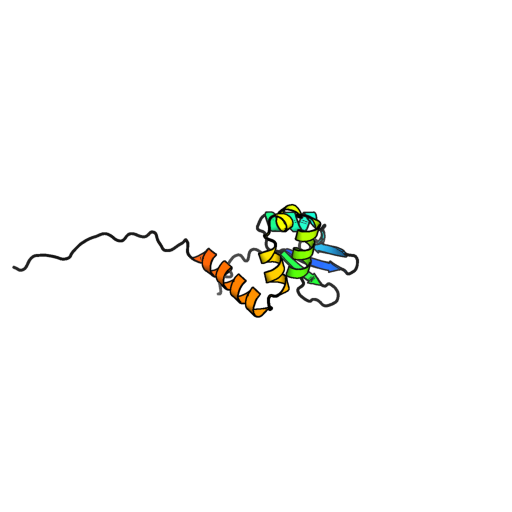21.017 -5.592 8.229 1.00 68.31 102 SER A C 1
ATOM 784 O O . SER A 1 102 ? -22.128 -6.052 7.957 1.00 68.31 102 SER A O 1
ATOM 786 N N . ASN A 1 103 ? -19.911 -5.983 7.584 1.00 59.34 103 ASN A N 1
ATOM 787 C CA . ASN A 1 103 ? -19.902 -6.859 6.410 1.00 59.34 103 ASN A CA 1
ATOM 788 C C . ASN A 1 103 ? -20.199 -8.343 6.732 1.00 59.34 103 ASN A C 1
ATOM 790 O O . ASN A 1 103 ? -20.351 -9.146 5.813 1.00 59.34 103 ASN A O 1
ATOM 794 N N . GLY A 1 104 ? -20.274 -8.713 8.018 1.00 52.25 104 GLY A N 1
ATOM 795 C CA . GLY A 1 104 ? -20.560 -10.075 8.488 1.00 52.25 104 GLY A CA 1
ATOM 796 C C . GLY A 1 104 ? -22.019 -10.347 8.884 1.00 52.25 104 GLY A C 1
ATOM 797 O O . GLY A 1 104 ? -22.337 -11.475 9.242 1.00 52.25 104 GLY A O 1
ATOM 798 N N . SER A 1 105 ? -22.915 -9.353 8.835 1.00 51.31 105 SER A N 1
ATOM 799 C CA . SER A 1 105 ? -24.274 -9.463 9.409 1.00 51.31 105 SER A CA 1
ATOM 800 C C . SER A 1 105 ? -25.387 -9.905 8.441 1.00 51.31 105 SER A C 1
ATOM 802 O O . SER A 1 105 ? -26.538 -10.036 8.849 1.00 51.31 105 SER A O 1
ATOM 804 N N . ILE A 1 106 ? -25.081 -10.189 7.169 1.00 53.97 106 ILE A N 1
ATOM 805 C CA . ILE A 1 106 ? -26.112 -10.507 6.157 1.00 53.97 106 ILE A CA 1
ATOM 806 C C . ILE A 1 106 ? -26.588 -11.983 6.211 1.00 53.97 106 ILE A C 1
ATOM 808 O O . ILE A 1 106 ? -27.583 -12.326 5.580 1.00 53.97 106 ILE A O 1
ATOM 812 N N . THR A 1 107 ? -25.973 -12.877 6.999 1.00 55.88 107 THR A N 1
ATOM 813 C CA . THR A 1 107 ? -26.305 -14.323 6.969 1.00 55.88 107 THR A CA 1
ATOM 814 C C . THR A 1 107 ? -27.258 -14.857 8.051 1.00 55.88 107 THR A C 1
ATOM 816 O O . THR A 1 107 ? -27.433 -16.071 8.090 1.00 55.88 107 THR A O 1
ATOM 819 N N . ASP A 1 108 ? -27.912 -14.036 8.889 1.00 50.53 108 ASP A N 1
ATOM 820 C CA . ASP A 1 108 ? -28.774 -14.577 9.976 1.00 50.53 108 ASP A CA 1
ATOM 821 C C . ASP A 1 108 ? -30.185 -13.964 10.138 1.00 50.53 108 ASP A C 1
ATOM 823 O O . ASP A 1 108 ? -30.932 -14.336 11.034 1.00 50.53 108 ASP A O 1
ATOM 827 N N . ALA A 1 109 ? -30.641 -13.073 9.252 1.00 48.53 109 ALA A N 1
ATOM 828 C CA . ALA A 1 109 ? -31.943 -12.406 9.437 1.00 48.53 109 ALA A CA 1
ATOM 829 C C . ALA A 1 109 ? -33.108 -12.979 8.598 1.00 48.53 109 ALA A C 1
ATOM 831 O O . ALA A 1 109 ? -34.133 -12.319 8.430 1.00 48.53 109 ALA A O 1
ATOM 832 N N . SER A 1 110 ? -32.997 -14.187 8.030 1.00 48.78 110 SER A N 1
ATOM 833 C CA . SER A 1 110 ? -34.047 -14.741 7.147 1.00 48.78 110 SER A CA 1
ATOM 834 C C . SER A 1 110 ? -34.343 -16.231 7.355 1.00 48.78 110 SER A C 1
ATOM 836 O O . SER A 1 110 ? -34.515 -16.978 6.394 1.00 48.78 110 SER A O 1
ATOM 838 N N . ARG A 1 111 ? -34.466 -16.677 8.612 1.00 45.72 111 ARG A N 1
ATOM 839 C CA . ARG A 1 111 ? -35.203 -17.908 8.958 1.00 45.72 111 ARG A CA 1
ATOM 840 C C . ARG A 1 111 ? -36.336 -17.609 9.939 1.00 45.72 111 ARG A C 1
ATOM 842 O O . ARG A 1 111 ? -36.219 -17.807 11.137 1.00 45.72 111 ARG A O 1
ATOM 849 N N . GLY A 1 112 ? -37.428 -17.114 9.359 1.00 40.12 112 GLY A N 1
ATOM 850 C CA . GLY A 1 112 ? -38.814 -17.437 9.704 1.00 40.12 112 GLY A CA 1
ATOM 851 C C . GLY A 1 112 ? -39.194 -17.553 11.179 1.00 40.12 112 GLY A C 1
ATOM 852 O O . GLY A 1 112 ? -39.288 -18.648 11.724 1.00 40.12 112 GLY A O 1
ATOM 853 N N . SER A 1 113 ? -39.613 -16.435 11.756 1.00 48.38 113 SER A N 1
ATOM 854 C CA . SER A 1 113 ? -40.769 -16.407 12.648 1.00 48.38 113 SER A CA 1
ATOM 855 C C . SER A 1 113 ? -42.034 -16.758 11.848 1.00 48.38 113 SER A C 1
ATOM 857 O O . SER A 1 113 ? -42.369 -16.030 10.920 1.00 48.38 113 SER A O 1
ATOM 859 N N . ALA A 1 114 ? -42.709 -17.867 12.190 1.00 47.25 114 ALA A N 1
ATOM 860 C CA . ALA A 1 114 ? -44.179 -18.019 12.221 1.00 47.25 114 ALA A CA 1
ATOM 861 C C . ALA A 1 114 ? -44.605 -19.501 12.334 1.00 47.25 114 ALA A C 1
ATOM 863 O O . ALA A 1 114 ? -44.698 -20.207 11.337 1.00 47.25 114 ALA A O 1
ATOM 864 N N . SER A 1 115 ? -44.949 -19.954 13.542 1.00 45.88 115 SER A N 1
ATOM 865 C CA . SER A 1 115 ? -46.073 -20.880 13.740 1.00 45.88 115 SER A CA 1
ATOM 866 C C . SER A 1 115 ? -46.534 -20.816 15.192 1.00 45.88 115 SER A C 1
ATOM 868 O O . SER A 1 115 ? -46.007 -21.479 16.080 1.00 45.88 115 SER A O 1
ATOM 870 N N . THR A 1 116 ? -47.530 -19.965 15.394 1.00 54.69 116 THR A N 1
ATOM 871 C CA . THR A 1 116 ? -48.567 -20.018 16.421 1.00 54.69 116 THR A CA 1
ATOM 872 C C . THR A 1 116 ? -48.837 -21.429 16.954 1.00 54.69 116 THR A C 1
ATOM 874 O O . THR A 1 116 ? -49.275 -22.297 16.206 1.00 54.69 116 THR A O 1
ATOM 877 N N . ALA A 1 117 ? -48.661 -21.623 18.261 1.00 45.09 117 ALA A N 1
ATOM 878 C CA . ALA A 1 117 ? -49.367 -22.642 19.039 1.00 45.09 117 ALA A CA 1
ATOM 879 C C . ALA A 1 117 ? -49.397 -22.239 20.525 1.00 45.09 117 ALA A C 1
ATOM 881 O O . ALA A 1 117 ? -48.867 -22.918 21.398 1.00 45.09 117 ALA A O 1
ATOM 882 N N . GLN A 1 118 ? -50.019 -21.095 20.813 1.00 49.09 118 GLN A N 1
ATOM 883 C CA . GLN A 1 118 ? -50.726 -20.909 22.077 1.00 49.09 118 GLN A CA 1
ATOM 884 C C . GLN A 1 118 ? -52.219 -21.049 21.769 1.00 49.09 118 GLN A C 1
ATOM 886 O O . GLN A 1 118 ? -52.759 -20.218 21.046 1.00 49.09 118 GLN A O 1
ATOM 891 N N . SER A 1 119 ? -52.852 -22.110 22.283 1.00 50.84 119 SER A N 1
ATOM 892 C CA . SER A 1 119 ? -54.196 -22.122 22.894 1.00 50.84 119 SER A CA 1
ATOM 893 C C . SER A 1 119 ? -54.954 -23.443 22.674 1.00 50.84 119 SER A C 1
ATOM 895 O O . SER A 1 119 ? -55.023 -23.971 21.568 1.00 50.84 119 SER A O 1
ATOM 897 N N . SER A 1 120 ? -55.605 -23.880 23.757 1.00 50.31 120 SER A N 1
ATOM 898 C CA . SER A 1 120 ? -56.795 -24.744 23.845 1.00 50.31 120 SER A CA 1
ATOM 899 C C . SER A 1 120 ? -56.677 -26.240 23.517 1.00 50.31 120 SER A C 1
ATOM 901 O O . SER A 1 120 ? -56.787 -26.643 22.368 1.00 50.31 120 SER A O 1
ATOM 903 N N . ALA A 1 121 ? -56.623 -27.088 24.553 1.00 47.84 121 ALA A N 1
ATOM 904 C CA . ALA A 1 121 ? -57.834 -27.727 25.094 1.00 47.84 121 ALA A CA 1
ATOM 905 C C . ALA A 1 121 ? -57.491 -28.692 26.245 1.00 47.84 121 ALA A C 1
ATOM 907 O O . ALA A 1 121 ? -56.875 -29.736 26.054 1.00 47.84 121 ALA A O 1
ATOM 908 N N . SER A 1 122 ? -57.945 -28.332 27.444 1.00 53.38 122 SER A N 1
ATOM 909 C CA . SER A 1 122 ? -58.253 -29.266 28.523 1.00 53.38 122 SER A CA 1
ATOM 910 C C . SER A 1 122 ? -59.395 -30.187 28.084 1.00 53.38 122 SER A C 1
ATOM 912 O O . SER A 1 122 ? -60.424 -29.652 27.670 1.00 53.38 122 SER A O 1
ATOM 914 N N . ARG A 1 123 ? -59.245 -31.512 28.208 1.00 53.22 123 ARG A N 1
ATOM 915 C CA . ARG A 1 123 ? -60.232 -32.472 28.752 1.00 53.22 123 ARG A CA 1
ATOM 916 C C . ARG A 1 123 ? -59.713 -33.903 28.652 1.00 53.22 123 ARG A C 1
A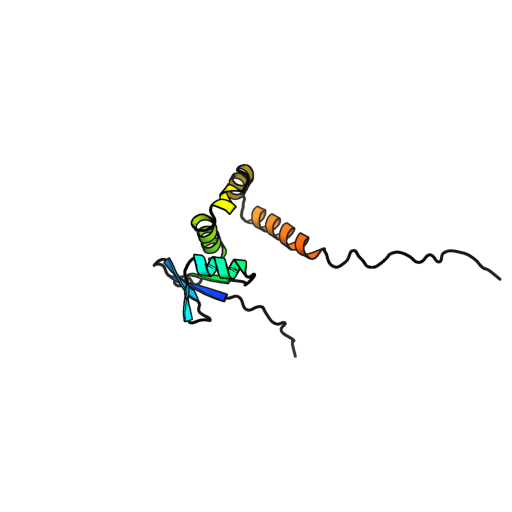TOM 918 O O . ARG A 1 123 ? -59.092 -34.224 27.619 1.00 53.22 123 ARG A O 1
#